Protein AF-0000000066252906 (afdb_homodimer)

Nearest PDB structures (foldseek):
  6sbw-assembly1_A  TM=7.557E-01  e=1.100E-01  Myxococcus xanthus DK 1622
  6sbx-assembly1_C  TM=7.590E-01  e=2.370E-01  Myxococcus xanthus
  5x3t-assembly1_G  TM=8.542E-01  e=1.100E+00  Mycobacterium tuberculosis H37Rv
  6sbw-assembly1_A  TM=7.546E-01  e=2.149E-01  Myxococcus xanthus DK 1622
  6sbx-assembly1_C  TM=7.578E-01  e=4.659E-01  Myxococcus xanthus

Secondary structure (DSSP, 8-state):
--------S--SEEEEE--HHHHHHHHHHHHHHT--HHHHHHHHHHHHHHH-SS---HHHHHHHHHHHHHHHHH-/--------S--SEEEEE--HHHHHHHHHHHHHHT--HHHHHHHHHHHHHHH-SS---HHHHHHHHHHHHHHHHH-

Radius of gyration: 16.14 Å; Cα contacts (8 Å, |Δi|>4): 117; chains: 2; bounding box: 39×37×47 Å

InterPro domains:
  IPR008876 Relaxosome protein TraY [PF05509] (14-61)

Foldseek 3Di:
DPPPVCPVDDDPDDDDDDDPVVVVVLVVVCVVVVHDSVVSCVVVVVVCCVVCVPDDDVVVVVVVVVVVVVVVVVD/DPPVVCPVPDDPDDDDDDDPVRVVVLVVVCVVVVHDSVVSCVVVVVVCCVVCVPDDDVVVVVVVVVVVVVVVVVD

Sequence (150 aa):
MRRRNARGGISRTVSVYLDEDTNNRLIRAKDRSGRSKTIEVQIRLRDHLKRFPDFYNEEIFREVIEENESTFKELMRRRNARGGISRTVSVYLDEDTNNRLIRAKDRSGRSKTIEVQIRLRDHLKRFPDFYNEEIFREVIEENESTFKEL

Structure (mmCIF, N/CA/C/O backbone):
data_AF-0000000066252906-model_v1
#
loop_
_entity.id
_entity.type
_entity.pdbx_description
1 polymer 'Relaxosome protein TraY'
#
loop_
_atom_site.group_PDB
_atom_site.id
_atom_site.type_symbol
_atom_site.label_atom_id
_atom_site.label_alt_id
_atom_site.label_comp_id
_atom_site.label_asym_id
_atom_site.label_entity_id
_atom_site.label_seq_id
_atom_site.pdbx_PDB_ins_code
_atom_site.Cartn_x
_atom_site.Cartn_y
_atom_site.Cartn_z
_atom_site.occupancy
_atom_site.B_iso_or_equiv
_atom_site.auth_seq_id
_atom_site.auth_comp_id
_atom_site.auth_asym_id
_atom_site.auth_atom_id
_atom_site.pdbx_PDB_model_num
ATOM 1 N N . MET A 1 1 ? 11.195 10.156 33.438 1 28.67 1 MET A N 1
ATOM 2 C CA . MET A 1 1 ? 11.852 10.273 32.156 1 28.67 1 MET A CA 1
ATOM 3 C C . MET A 1 1 ? 11.008 9.617 31.047 1 28.67 1 MET A C 1
ATOM 5 O O . MET A 1 1 ? 10.82 8.398 31.062 1 28.67 1 MET A O 1
ATOM 9 N N . ARG A 1 2 ? 9.883 10.172 30.703 1 32.88 2 ARG A N 1
ATOM 10 C CA . ARG A 1 2 ? 8.961 9.609 29.719 1 32.88 2 ARG A CA 1
ATOM 11 C C . ARG A 1 2 ? 9.648 9.391 28.391 1 32.88 2 ARG A C 1
ATOM 13 O O . ARG A 1 2 ? 10.391 10.258 27.922 1 32.88 2 ARG A O 1
ATOM 20 N N . ARG A 1 3 ? 10.156 8.242 28.234 1 38.78 3 ARG A N 1
ATOM 21 C CA . ARG A 1 3 ? 10.688 7.953 26.922 1 38.78 3 ARG A CA 1
ATOM 22 C C . ARG A 1 3 ? 9.914 8.703 25.844 1 38.78 3 ARG A C 1
ATOM 24 O O . ARG A 1 3 ? 8.688 8.648 25.797 1 38.78 3 ARG A O 1
ATOM 31 N N . ARG A 1 4 ? 10.375 9.961 25.609 1 36.22 4 ARG A N 1
ATOM 32 C CA . ARG A 1 4 ? 9.93 10.852 24.547 1 36.22 4 ARG A CA 1
ATOM 33 C C . ARG A 1 4 ? 9.641 10.078 23.266 1 36.22 4 ARG A C 1
ATOM 35 O O . ARG A 1 4 ? 10.531 9.891 22.422 1 36.22 4 ARG A O 1
ATOM 42 N N . ASN A 1 5 ? 9.336 8.922 23.453 1 37.19 5 ASN A N 1
ATOM 43 C CA . ASN A 1 5 ? 9.172 8.086 22.281 1 37.19 5 ASN A CA 1
ATOM 44 C C . ASN A 1 5 ? 8.336 8.781 21.203 1 37.19 5 ASN A C 1
ATOM 46 O O . ASN A 1 5 ? 8.023 8.188 20.172 1 37.19 5 ASN A O 1
ATOM 50 N N . ALA A 1 6 ? 7.289 9.57 21.672 1 43.56 6 ALA A N 1
ATOM 51 C CA . ALA A 1 6 ? 6.203 9.992 20.797 1 43.56 6 ALA A CA 1
ATOM 52 C C . ALA A 1 6 ? 6.727 10.883 19.672 1 43.56 6 ALA A C 1
ATOM 54 O O . ALA A 1 6 ? 6.988 12.07 19.875 1 43.56 6 ALA A O 1
ATOM 55 N N . ARG A 1 7 ? 7.754 10.641 19.141 1 47 7 ARG A N 1
ATOM 56 C CA . ARG A 1 7 ? 8.055 11.508 18 1 47 7 ARG A CA 1
ATOM 57 C C . ARG A 1 7 ? 6.789 11.898 17.25 1 47 7 ARG A C 1
ATOM 59 O O . ARG A 1 7 ? 5.969 11.047 16.922 1 47 7 ARG A O 1
ATOM 66 N N . GLY A 1 8 ? 6.184 12.844 17.875 1 52.16 8 GLY A N 1
ATOM 67 C CA . GLY A 1 8 ? 4.852 13.383 17.656 1 52.16 8 GLY A CA 1
ATOM 68 C C . GLY A 1 8 ? 4.422 13.35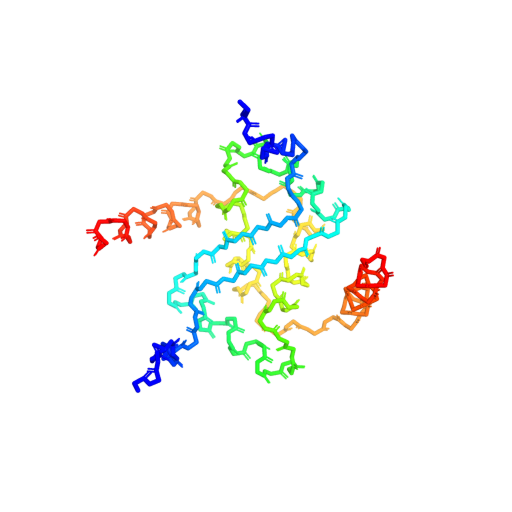9 16.203 1 52.16 8 GLY A C 1
ATOM 69 O O . GLY A 1 8 ? 3.258 13.625 15.891 1 52.16 8 GLY A O 1
ATOM 70 N N . GLY A 1 9 ? 5.461 13.438 15.273 1 58.19 9 GLY A N 1
ATOM 71 C CA . GLY A 1 9 ? 4.992 13.531 13.898 1 58.19 9 GLY A CA 1
ATOM 72 C C . GLY A 1 9 ? 4.5 12.211 13.352 1 58.19 9 GLY A C 1
ATOM 73 O O . GLY A 1 9 ? 4.816 11.148 13.891 1 58.19 9 GLY A O 1
ATOM 74 N N . ILE A 1 10 ? 3.375 12.328 12.695 1 71.94 10 ILE A N 1
ATOM 75 C CA . ILE A 1 10 ? 2.846 11.141 12.039 1 71.94 10 ILE A CA 1
ATOM 76 C C . ILE A 1 10 ? 3.98 10.375 11.359 1 71.94 10 ILE A C 1
ATOM 78 O O . ILE A 1 10 ? 4.75 10.961 10.586 1 71.94 10 ILE A O 1
ATOM 82 N N . SER A 1 11 ? 4.227 9.305 11.82 1 87.19 11 SER A N 1
ATOM 83 C CA . SER A 1 11 ? 5.301 8.461 11.305 1 87.19 11 SER A CA 1
ATOM 84 C C . SER A 1 11 ? 5.188 8.281 9.797 1 87.19 11 SER A C 1
ATOM 86 O O . SER A 1 11 ? 4.082 8.188 9.258 1 87.19 11 SER A O 1
ATOM 88 N N . ARG A 1 12 ? 6.371 8.25 9.156 1 91.81 12 ARG A N 1
ATOM 89 C CA . ARG A 1 12 ? 6.434 7.996 7.723 1 91.81 12 ARG A CA 1
ATOM 90 C C . ARG A 1 12 ? 6.633 6.512 7.434 1 91.81 12 ARG A C 1
ATOM 92 O O . ARG A 1 12 ? 6.812 6.117 6.281 1 91.81 12 ARG A O 1
ATOM 99 N N . THR A 1 13 ? 6.621 5.75 8.523 1 93.19 13 THR A N 1
ATOM 100 C CA . THR A 1 13 ? 6.707 4.301 8.398 1 93.19 13 THR A CA 1
ATOM 101 C C . THR A 1 13 ? 5.371 3.648 8.75 1 93.19 13 THR A C 1
ATOM 103 O O . THR A 1 13 ? 4.699 4.066 9.695 1 93.19 13 THR A O 1
ATOM 106 N N . VAL A 1 14 ? 5.004 2.652 7.988 1 93.62 14 VAL A N 1
ATOM 107 C CA . VAL A 1 14 ? 3.785 1.898 8.266 1 93.62 14 VAL A CA 1
ATOM 108 C C . VAL A 1 14 ? 4.066 0.402 8.148 1 93.62 14 VAL A C 1
ATOM 110 O O . VAL A 1 14 ? 4.777 -0.033 7.234 1 93.62 14 VAL A O 1
ATOM 113 N N . SER A 1 15 ? 3.623 -0.339 9.125 1 93.44 15 SER A N 1
ATOM 114 C CA . SER A 1 15 ? 3.703 -1.796 9.117 1 93.44 15 SER A CA 1
ATOM 115 C C . SER A 1 15 ? 2.326 -2.424 8.938 1 93.44 15 SER A C 1
ATOM 117 O O . SER A 1 15 ? 1.386 -2.092 9.664 1 93.44 15 SER A O 1
ATOM 119 N N . VAL A 1 16 ? 2.219 -3.332 7.953 1 93.31 16 VAL A N 1
ATOM 120 C CA . VAL A 1 16 ? 0.904 -3.889 7.656 1 93.31 16 VAL A CA 1
ATOM 121 C C . VAL A 1 16 ? 0.99 -5.414 7.594 1 93.31 16 VAL A C 1
ATOM 123 O O . VAL A 1 16 ? 1.988 -5.965 7.125 1 93.31 16 VAL A O 1
ATOM 126 N N . TYR A 1 17 ? -0.013 -6.031 8.117 1 92.81 17 TYR A N 1
ATOM 127 C CA . TYR A 1 17 ? -0.22 -7.469 7.961 1 92.81 17 TYR A CA 1
ATOM 128 C C . TYR A 1 17 ? -1.095 -7.762 6.746 1 92.81 17 TYR A C 1
ATOM 130 O O . TYR A 1 17 ? -2.158 -7.156 6.582 1 92.81 17 TYR A O 1
ATOM 138 N N . LEU A 1 18 ? -0.605 -8.664 5.906 1 92.31 18 LEU A N 1
ATOM 139 C CA . LEU A 1 18 ? -1.347 -9.008 4.699 1 92.31 18 LEU A CA 1
ATOM 140 C C . LEU A 1 18 ? -1.964 -10.398 4.82 1 92.31 18 LEU A C 1
ATOM 142 O O . LEU A 1 18 ? -1.333 -11.32 5.34 1 92.31 18 LEU A O 1
ATOM 146 N N . ASP A 1 19 ? -3.23 -10.445 4.379 1 90.75 19 ASP A N 1
ATOM 147 C CA . ASP A 1 19 ? -3.828 -11.773 4.324 1 90.75 19 ASP A CA 1
ATOM 148 C C . ASP A 1 19 ? -3.098 -12.664 3.324 1 90.75 19 ASP A C 1
ATOM 150 O O . ASP A 1 19 ? -2.299 -12.18 2.52 1 90.75 19 ASP A O 1
ATOM 154 N N . GLU A 1 20 ? -3.428 -13.898 3.379 1 90.75 20 GLU A N 1
ATOM 155 C CA . GLU A 1 20 ? -2.701 -14.875 2.572 1 90.75 20 GLU A CA 1
ATOM 156 C C . GLU A 1 20 ? -2.818 -14.562 1.084 1 90.75 20 GLU A C 1
ATOM 158 O O . GLU A 1 20 ? -1.822 -14.586 0.35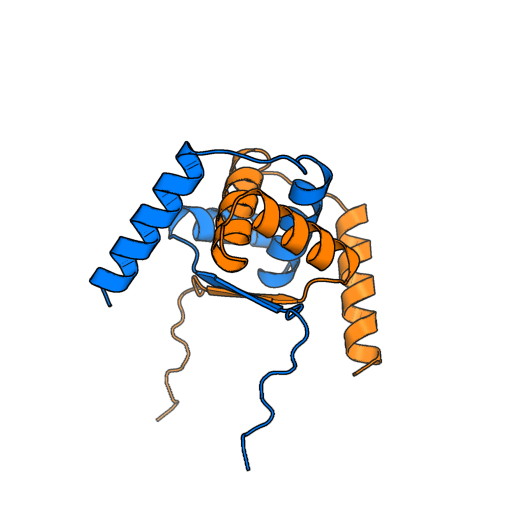8 1 90.75 20 GLU A O 1
ATOM 163 N N . ASP A 1 21 ? -4.043 -14.281 0.591 1 92.12 21 ASP A N 1
ATOM 164 C CA . ASP A 1 21 ? -4.27 -14 -0.824 1 92.12 21 ASP A CA 1
ATOM 165 C C . ASP A 1 21 ? -3.496 -12.758 -1.27 1 92.12 21 ASP A C 1
ATOM 167 O O . ASP A 1 21 ? -2.805 -12.781 -2.289 1 92.12 21 ASP A O 1
ATOM 171 N N . THR A 1 22 ? -3.623 -11.719 -0.564 1 93.88 22 THR A N 1
ATOM 172 C CA . THR A 1 22 ? -2.938 -10.469 -0.881 1 93.88 22 THR A CA 1
ATOM 173 C C . THR A 1 22 ? -1.424 -10.656 -0.831 1 93.88 22 THR A C 1
ATOM 175 O O . THR A 1 22 ? -0.701 -10.148 -1.69 1 93.88 22 THR A O 1
ATOM 178 N N . ASN A 1 23 ? -0.943 -11.305 0.189 1 93.81 23 ASN A N 1
ATOM 179 C CA . ASN A 1 23 ? 0.483 -11.586 0.307 1 93.81 23 ASN A CA 1
ATOM 180 C C . ASN A 1 23 ? 1 -12.375 -0.891 1 93.81 23 ASN A C 1
ATOM 182 O O . ASN A 1 23 ? 2.076 -12.086 -1.416 1 93.81 23 ASN A O 1
ATOM 186 N N . ASN A 1 24 ? 0.231 -13.352 -1.289 1 94.56 24 ASN A N 1
ATOM 187 C CA . ASN A 1 24 ? 0.624 -14.156 -2.441 1 94.56 24 ASN A CA 1
ATOM 188 C C . ASN A 1 24 ? 0.702 -13.32 -3.713 1 94.56 24 ASN A C 1
ATOM 190 O O . ASN A 1 24 ? 1.623 -13.484 -4.516 1 94.56 24 ASN A O 1
ATOM 194 N N . ARG A 1 25 ? -0.274 -12.484 -3.871 1 95.25 25 ARG A N 1
ATOM 195 C CA . ARG A 1 25 ? -0.26 -11.594 -5.023 1 95.25 25 ARG A CA 1
ATOM 196 C C . ARG A 1 25 ? 0.961 -10.68 -4.996 1 95.25 25 ARG A C 1
ATOM 198 O O . ARG A 1 25 ? 1.578 -10.43 -6.035 1 95.25 25 ARG A O 1
ATOM 205 N N . LEU A 1 26 ? 1.283 -10.227 -3.846 1 95.31 26 LEU A N 1
ATOM 206 C CA . LEU A 1 26 ? 2.443 -9.359 -3.688 1 95.31 26 LEU A CA 1
ATOM 207 C C . LEU A 1 26 ? 3.734 -10.117 -3.982 1 95.31 26 LEU A C 1
ATOM 209 O O . LEU A 1 26 ? 4.629 -9.586 -4.645 1 95.31 26 LEU A O 1
ATOM 213 N N . ILE A 1 27 ? 3.84 -11.305 -3.504 1 94.5 27 ILE A N 1
ATOM 214 C CA . ILE A 1 27 ? 5.02 -12.133 -3.723 1 94.5 27 ILE A CA 1
ATOM 215 C C . ILE A 1 27 ? 5.188 -12.414 -5.215 1 94.5 27 ILE A C 1
ATOM 217 O O . ILE A 1 27 ? 6.297 -12.312 -5.75 1 94.5 27 ILE A O 1
ATOM 221 N N . ARG A 1 28 ? 4.113 -12.742 -5.844 1 94.5 28 ARG A N 1
ATOM 222 C CA . ARG A 1 28 ? 4.172 -12.977 -7.281 1 94.5 28 ARG A CA 1
ATOM 223 C C . ARG A 1 28 ? 4.609 -11.719 -8.023 1 94.5 28 ARG A C 1
ATOM 225 O O . ARG A 1 28 ? 5.41 -11.789 -8.961 1 94.5 28 ARG A O 1
ATOM 232 N N . ALA A 1 29 ? 4.059 -10.609 -7.637 1 94.5 29 ALA A N 1
ATOM 233 C CA . ALA A 1 29 ? 4.391 -9.336 -8.266 1 94.5 29 ALA A CA 1
ATOM 234 C C . ALA A 1 29 ? 5.871 -9.008 -8.086 1 94.5 29 ALA A C 1
ATOM 236 O O . ALA A 1 29 ? 6.539 -8.594 -9.0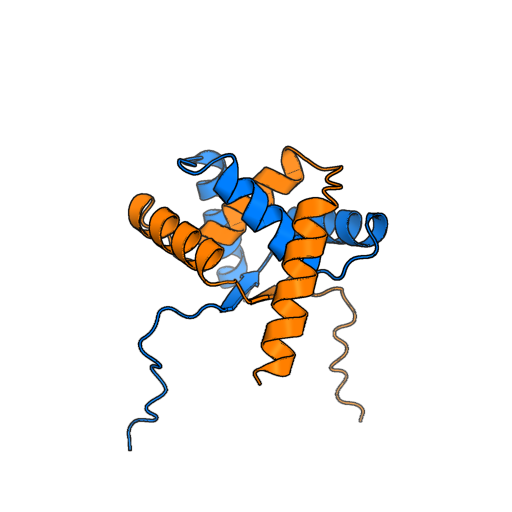39 1 94.5 29 ALA A O 1
ATOM 237 N N . LYS A 1 30 ? 6.359 -9.18 -6.875 1 92.81 30 LYS A N 1
ATOM 238 C CA . LYS A 1 30 ? 7.758 -8.852 -6.625 1 92.81 30 LYS A CA 1
ATOM 239 C C . LYS A 1 30 ? 8.688 -9.805 -7.367 1 92.81 30 LYS A C 1
ATOM 241 O O . LYS A 1 30 ? 9.766 -9.406 -7.82 1 92.81 30 LYS A O 1
ATOM 246 N N . ASP A 1 31 ? 8.297 -11.078 -7.48 1 92.44 31 ASP A N 1
ATOM 247 C CA . ASP A 1 31 ? 9.102 -12.047 -8.211 1 92.44 31 ASP A CA 1
ATOM 248 C C . ASP A 1 31 ? 9.172 -11.703 -9.695 1 92.44 31 ASP A C 1
ATOM 250 O O . ASP A 1 31 ? 10.227 -11.844 -10.32 1 92.44 31 ASP A O 1
ATOM 254 N N . ARG A 1 32 ? 8.148 -11.25 -10.203 1 91.75 32 ARG A N 1
ATOM 255 C CA . ARG A 1 32 ? 8.086 -10.891 -11.617 1 91.75 32 ARG A CA 1
ATOM 256 C C . ARG A 1 32 ? 8.883 -9.617 -11.883 1 91.75 32 ARG A C 1
ATOM 258 O O . ARG A 1 32 ? 9.625 -9.539 -12.867 1 91.75 32 ARG A O 1
ATOM 265 N N . SER A 1 33 ? 8.781 -8.633 -11.078 1 90.25 33 SER A N 1
ATOM 266 C CA . SER A 1 33 ? 9.43 -7.336 -11.25 1 90.25 33 SER A CA 1
ATOM 267 C C . SER A 1 33 ? 10.898 -7.387 -10.852 1 90.25 33 SER A C 1
ATOM 269 O O . SER A 1 33 ? 11.688 -6.543 -11.266 1 90.25 33 SER A O 1
ATOM 271 N N . GLY A 1 34 ? 11.258 -8.359 -9.898 1 90.38 34 GLY A N 1
ATOM 272 C CA . GLY A 1 34 ? 12.609 -8.422 -9.352 1 90.38 34 GLY A CA 1
ATOM 273 C C . GLY A 1 34 ? 12.828 -7.449 -8.203 1 90.38 34 GLY A C 1
ATOM 274 O O . GLY A 1 34 ? 13.961 -7.25 -7.762 1 90.38 34 GLY A O 1
ATOM 275 N N . ARG A 1 35 ? 11.758 -6.832 -7.758 1 91.44 35 ARG A N 1
ATOM 276 C CA . ARG A 1 35 ? 11.844 -5.871 -6.664 1 91.44 35 ARG A CA 1
ATOM 277 C C . ARG A 1 35 ? 11.648 -6.559 -5.316 1 91.44 35 ARG A C 1
ATOM 279 O O . ARG A 1 35 ? 11.133 -7.676 -5.254 1 91.44 35 ARG A O 1
ATOM 286 N N . SER A 1 36 ? 12.148 -5.855 -4.301 1 91.62 36 SER A N 1
ATOM 287 C CA . SER A 1 36 ? 11.844 -6.332 -2.955 1 91.62 36 SER A CA 1
ATOM 288 C C . SER A 1 36 ? 10.367 -6.133 -2.615 1 91.62 36 SER A C 1
ATOM 290 O O . SER A 1 36 ? 9.695 -5.305 -3.232 1 91.62 36 SER A O 1
ATOM 292 N N . LYS A 1 37 ? 9.906 -6.879 -1.625 1 92.88 37 LYS A N 1
ATOM 293 C CA . LYS A 1 37 ? 8.539 -6.738 -1.14 1 92.88 37 LYS A CA 1
ATOM 294 C C . LYS A 1 37 ? 8.234 -5.297 -0.746 1 92.88 37 LYS A C 1
ATOM 296 O O . LYS A 1 37 ? 7.18 -4.762 -1.085 1 92.88 37 LYS A O 1
ATOM 301 N N . THR A 1 38 ? 9.195 -4.664 -0.12 1 93.5 38 THR A N 1
ATOM 302 C CA . THR A 1 38 ? 9.055 -3.311 0.401 1 93.5 38 THR A CA 1
ATOM 303 C C . THR A 1 38 ? 8.898 -2.307 -0.737 1 93.5 38 THR A C 1
ATOM 305 O O . THR A 1 38 ? 8.008 -1.457 -0.704 1 93.5 38 THR A O 1
ATOM 308 N N . ILE A 1 39 ? 9.75 -2.41 -1.73 1 93.44 39 ILE A N 1
ATOM 309 C CA . ILE A 1 39 ? 9.711 -1.491 -2.863 1 93.44 39 ILE A CA 1
ATOM 310 C C . ILE A 1 39 ? 8.414 -1.688 -3.645 1 93.44 39 ILE A C 1
ATOM 312 O O . ILE A 1 39 ? 7.797 -0.718 -4.094 1 93.44 39 ILE A O 1
ATOM 316 N N . GLU A 1 40 ? 7.945 -2.967 -3.824 1 94.88 40 GLU A N 1
ATOM 317 C CA . GLU A 1 40 ? 6.703 -3.279 -4.527 1 94.88 40 GLU A CA 1
ATOM 318 C C . GLU A 1 40 ? 5.504 -2.615 -3.854 1 94.88 40 GLU A C 1
ATOM 320 O O . GLU A 1 40 ? 4.664 -2.016 -4.523 1 94.88 40 GLU A O 1
ATOM 325 N N . VAL A 1 41 ? 5.449 -2.623 -2.562 1 95.81 41 VAL A N 1
ATOM 326 C CA . VAL A 1 41 ? 4.359 -2.016 -1.81 1 95.81 41 VAL A CA 1
ATOM 327 C C . VAL A 1 41 ? 4.387 -0.499 -1.989 1 95.81 41 VAL A C 1
ATOM 329 O O . VAL A 1 41 ? 3.35 0.124 -2.227 1 95.81 41 VAL A O 1
ATOM 332 N N . GLN A 1 42 ? 5.609 0.097 -1.938 1 95.38 42 GLN A N 1
ATOM 333 C CA . GLN A 1 42 ? 5.762 1.543 -2.057 1 95.38 42 GLN A CA 1
ATOM 334 C C . GLN A 1 42 ? 5.246 2.041 -3.404 1 95.38 42 GLN A C 1
ATOM 336 O O . GLN A 1 42 ? 4.496 3.016 -3.465 1 95.38 42 GLN A O 1
ATOM 341 N N . ILE A 1 43 ? 5.582 1.334 -4.445 1 95.38 43 ILE A N 1
ATOM 342 C CA . ILE A 1 43 ? 5.25 1.751 -5.805 1 95.38 43 ILE A CA 1
ATOM 343 C C . ILE A 1 43 ? 3.746 1.614 -6.031 1 95.38 43 ILE A C 1
ATOM 345 O O . ILE A 1 43 ? 3.109 2.518 -6.578 1 95.38 43 ILE A O 1
ATOM 349 N N . ARG A 1 44 ? 3.201 0.565 -5.645 1 96.75 44 ARG A N 1
ATOM 350 C CA . ARG A 1 44 ? 1.786 0.302 -5.883 1 96.75 44 ARG A CA 1
ATOM 351 C C . ARG A 1 44 ? 0.908 1.213 -5.031 1 96.75 44 ARG A C 1
ATOM 353 O O . ARG A 1 44 ? -0.118 1.71 -5.5 1 96.75 44 ARG A O 1
ATOM 360 N N . LEU A 1 45 ? 1.322 1.397 -3.807 1 96 45 LEU A N 1
ATOM 361 C CA . LEU A 1 45 ? 0.59 2.307 -2.934 1 96 45 LEU A CA 1
ATOM 362 C C . LEU A 1 45 ? 0.626 3.73 -3.477 1 96 45 LEU A C 1
ATOM 364 O O . LEU A 1 45 ? -0.399 4.418 -3.504 1 96 45 LEU A O 1
ATOM 368 N N . ARG A 1 46 ? 1.787 4.188 -3.9 1 95.12 46 ARG A N 1
ATOM 369 C CA . ARG A 1 46 ? 1.946 5.523 -4.469 1 95.12 46 ARG A CA 1
ATOM 370 C C . ARG A 1 46 ? 1.061 5.703 -5.695 1 95.12 46 ARG A C 1
ATOM 372 O O . ARG A 1 46 ? 0.385 6.727 -5.832 1 95.12 46 ARG A O 1
ATOM 379 N N . ASP A 1 47 ? 1.064 4.715 -6.516 1 95.81 47 ASP A N 1
ATOM 380 C CA . ASP A 1 47 ? 0.246 4.793 -7.719 1 95.81 47 ASP A CA 1
ATOM 381 C C . ASP A 1 47 ? -1.241 4.824 -7.375 1 95.81 47 ASP A C 1
ATOM 383 O O . ASP A 1 47 ? -2.006 5.586 -7.965 1 95.81 47 ASP A O 1
ATOM 387 N N . HIS A 1 48 ? -1.668 4.012 -6.543 1 96.44 48 HIS A N 1
ATOM 388 C CA . HIS A 1 48 ? -3.074 3.965 -6.156 1 96.44 48 HIS A CA 1
ATOM 389 C C . HIS A 1 48 ? -3.535 5.301 -5.586 1 96.44 48 HIS A C 1
ATOM 391 O O . HIS A 1 48 ? -4.625 5.777 -5.91 1 96.44 48 HIS A O 1
ATOM 397 N N . LEU A 1 49 ? -2.717 5.891 -4.727 1 95.81 49 LEU A N 1
ATOM 398 C CA . LEU A 1 49 ? -3.059 7.16 -4.098 1 95.81 49 LEU A CA 1
ATOM 399 C C . LEU A 1 49 ? -3.178 8.266 -5.137 1 95.81 49 LEU A C 1
ATOM 401 O O . LEU A 1 49 ? -3.99 9.18 -4.988 1 95.81 49 LEU A O 1
ATOM 405 N N . LYS A 1 50 ? -2.334 8.141 -6.121 1 93.94 50 LYS A N 1
ATOM 406 C CA . LYS A 1 50 ? -2.359 9.133 -7.188 1 93.94 50 LYS A CA 1
ATOM 407 C C . LYS A 1 50 ? -3.555 8.922 -8.109 1 93.94 50 LYS A C 1
ATOM 409 O O . LYS A 1 50 ? -4.23 9.875 -8.492 1 93.94 50 LYS A O 1
ATOM 414 N N . ARG A 1 51 ? -3.893 7.711 -8.453 1 94.19 51 ARG A N 1
ATOM 415 C CA . ARG A 1 51 ? -4.965 7.383 -9.383 1 94.19 51 ARG A CA 1
ATOM 416 C C . ARG A 1 51 ? -6.332 7.52 -8.719 1 94.19 51 ARG A C 1
ATOM 418 O O . ARG A 1 51 ? -7.305 7.914 -9.367 1 94.19 51 ARG A O 1
ATOM 425 N N . PHE A 1 52 ? -6.344 7.098 -7.477 1 94.5 52 PHE A N 1
ATOM 426 C CA . PHE A 1 52 ? -7.613 7.055 -6.758 1 94.5 52 PHE A CA 1
ATOM 427 C C . PHE A 1 52 ? -7.516 7.801 -5.438 1 94.5 52 PHE A C 1
ATOM 429 O O . PHE A 1 52 ? -7.598 7.195 -4.367 1 94.5 52 PHE A O 1
ATOM 436 N N . PRO A 1 53 ? -7.492 9.102 -5.457 1 91.75 53 PRO A N 1
ATOM 437 C CA . PRO A 1 53 ? -7.406 9.859 -4.203 1 91.75 53 PRO A CA 1
ATOM 438 C C . PRO A 1 53 ? -8.648 9.695 -3.328 1 91.75 53 PRO A C 1
ATOM 440 O O . PRO A 1 53 ? -8.539 9.625 -2.102 1 91.75 53 PRO A O 1
ATOM 443 N N . ASP A 1 54 ? -9.812 9.648 -4.008 1 89.88 54 ASP A N 1
ATOM 444 C CA . ASP A 1 54 ? -11.07 9.43 -3.299 1 89.88 54 ASP A CA 1
ATOM 445 C C . ASP A 1 54 ? -11.492 7.965 -3.377 1 89.88 54 ASP A C 1
ATOM 447 O O . ASP A 1 54 ? -12.352 7.605 -4.188 1 89.88 54 ASP A O 1
ATOM 451 N N . PHE A 1 55 ? -10.898 7.199 -2.568 1 89.88 55 PHE A N 1
ATOM 452 C CA . PHE A 1 55 ? -11.125 5.762 -2.625 1 89.88 55 PHE A CA 1
ATOM 453 C C . PHE A 1 55 ? -11.922 5.293 -1.413 1 89.88 55 PHE A C 1
ATOM 455 O O . PHE A 1 55 ? -11.406 5.262 -0.296 1 89.88 55 PHE A O 1
ATOM 462 N N . TYR A 1 56 ? -13.258 5.059 -1.683 1 84 56 TYR A N 1
ATOM 463 C CA . TYR A 1 56 ? -14.156 4.551 -0.657 1 84 56 TYR A CA 1
ATOM 464 C C . TYR A 1 56 ? -14.773 3.223 -1.083 1 84 56 TYR A C 1
ATOM 466 O O . TYR A 1 56 ? -15.656 3.188 -1.942 1 84 56 TYR A O 1
ATOM 474 N N . ASN A 1 57 ? -14.125 2.172 -0.887 1 83.12 57 ASN A N 1
ATOM 475 C CA . ASN A 1 57 ? -14.648 0.842 -1.176 1 83.12 57 ASN A CA 1
ATOM 476 C C . ASN A 1 57 ? -15.07 0.115 0.099 1 83.12 57 ASN A C 1
ATOM 478 O O . ASN A 1 57 ? -14.242 -0.505 0.767 1 83.12 57 ASN A O 1
ATOM 482 N N . GLU A 1 58 ? -16.281 0.129 0.336 1 84.19 58 GLU A N 1
ATOM 483 C CA . GLU A 1 58 ? -16.812 -0.437 1.571 1 84.19 58 GLU A CA 1
ATOM 484 C C . GLU A 1 58 ? -16.609 -1.949 1.617 1 84.19 58 GLU A C 1
ATOM 486 O O . GLU A 1 58 ? -16.359 -2.516 2.682 1 84.19 58 GLU A O 1
ATOM 491 N N . GLU A 1 59 ? -16.797 -2.578 0.44 1 87.38 59 GLU A N 1
ATOM 492 C CA . GLU A 1 59 ? -16.656 -4.031 0.39 1 87.38 59 GLU A CA 1
ATOM 493 C C . GLU A 1 59 ? -15.25 -4.465 0.804 1 87.38 59 GLU A C 1
ATOM 495 O O . GLU A 1 59 ? -15.094 -5.367 1.632 1 87.38 59 GLU A O 1
ATOM 500 N N . ILE A 1 60 ? -14.328 -3.869 0.192 1 88.69 60 ILE A N 1
ATOM 501 C CA . ILE A 1 60 ? -12.945 -4.215 0.517 1 88.69 60 ILE A CA 1
ATOM 502 C C . ILE A 1 60 ? -12.664 -3.887 1.98 1 88.69 60 ILE A C 1
ATOM 504 O O . ILE A 1 60 ? -11.984 -4.648 2.674 1 88.69 60 ILE A O 1
ATOM 508 N N . PHE A 1 61 ? -13.18 -2.832 2.447 1 91.06 61 PHE A N 1
ATOM 509 C CA . PHE A 1 61 ? -13 -2.439 3.838 1 91.06 61 PHE A CA 1
ATOM 510 C C . PHE A 1 61 ? -13.562 -3.498 4.777 1 91.06 61 PHE A C 1
ATOM 512 O O . PHE A 1 61 ? -12.898 -3.896 5.738 1 91.06 61 PHE A O 1
ATOM 519 N N . ARG A 1 62 ? -14.656 -3.967 4.539 1 90.25 62 ARG A N 1
ATOM 520 C CA . ARG A 1 62 ? -15.281 -4.984 5.379 1 90.25 62 ARG A CA 1
ATOM 521 C C . ARG A 1 62 ? -14.461 -6.27 5.387 1 90.25 62 ARG A C 1
ATOM 523 O O . ARG A 1 62 ? -14.312 -6.91 6.43 1 90.25 62 ARG A O 1
ATOM 530 N N . GLU A 1 63 ? -14.008 -6.594 4.238 1 89.56 63 GLU A N 1
ATOM 531 C CA . GLU A 1 63 ? -13.195 -7.801 4.141 1 89.56 63 GLU A CA 1
ATOM 532 C C . GLU A 1 63 ? -11.93 -7.684 4.988 1 89.56 63 GLU A C 1
ATOM 534 O O . GLU A 1 63 ? -11.547 -8.633 5.672 1 89.56 63 GLU A O 1
ATOM 539 N N . VAL A 1 64 ? -11.344 -6.527 4.957 1 91.19 64 VAL A N 1
ATOM 540 C CA . VAL A 1 64 ? -10.094 -6.305 5.684 1 91.19 64 VAL A CA 1
ATOM 541 C C . VAL A 1 64 ? -10.367 -6.312 7.188 1 91.19 64 VAL A C 1
ATOM 543 O O . VAL A 1 64 ? -9.602 -6.902 7.957 1 91.19 64 VAL A O 1
ATOM 546 N N . ILE A 1 65 ? -11.445 -5.727 7.609 1 90.38 65 ILE A N 1
ATOM 547 C CA . ILE A 1 65 ? -11.797 -5.668 9.023 1 90.38 65 ILE A CA 1
ATOM 548 C C . ILE A 1 65 ? -12.109 -7.07 9.531 1 90.38 65 ILE A C 1
ATOM 550 O O . ILE A 1 65 ? -11.68 -7.449 10.625 1 90.38 65 ILE A O 1
ATOM 554 N N . GLU A 1 66 ? -12.82 -7.73 8.734 1 89.75 66 GLU A N 1
ATOM 555 C CA . GLU A 1 66 ? -13.156 -9.102 9.109 1 89.75 66 GLU A CA 1
ATOM 556 C C . GLU A 1 66 ? -11.906 -9.961 9.242 1 89.75 66 GLU A C 1
ATOM 558 O O . GLU A 1 66 ? -11.805 -10.781 10.156 1 89.75 66 GLU A O 1
ATOM 563 N N . GLU A 1 67 ? -11.008 -9.836 8.344 1 87.88 67 GLU A N 1
ATOM 564 C CA . GLU A 1 67 ? -9.758 -10.594 8.375 1 87.88 67 GLU A CA 1
ATOM 565 C C . GLU A 1 67 ? -8.914 -10.219 9.586 1 87.88 67 GLU A C 1
ATOM 567 O O . GLU A 1 67 ? -8.297 -11.086 10.211 1 87.88 67 GLU A O 1
ATOM 572 N N . ASN A 1 68 ? -8.906 -8.977 9.898 1 84.75 68 ASN A N 1
ATOM 573 C CA . ASN A 1 68 ? -8.141 -8.523 11.055 1 84.75 68 ASN A CA 1
ATOM 574 C C . ASN A 1 68 ? -8.734 -9.031 12.359 1 84.75 68 ASN A C 1
ATOM 576 O O . ASN A 1 68 ? -8 -9.383 13.289 1 84.75 68 ASN A O 1
ATOM 580 N N . GLU A 1 69 ? -9.969 -8.984 12.398 1 84.25 69 GLU A N 1
ATOM 581 C CA . GLU A 1 69 ? -10.648 -9.484 13.586 1 84.25 69 GLU A CA 1
ATOM 582 C C . GLU A 1 69 ? -10.43 -10.984 13.758 1 84.25 69 GLU A C 1
ATOM 584 O O . GLU A 1 69 ? -10.328 -11.477 14.883 1 84.25 69 GLU A O 1
ATOM 589 N N . SER A 1 70 ? -10.375 -11.586 12.664 1 79.69 70 SER A N 1
ATOM 590 C CA . SER A 1 70 ? -10.148 -13.023 12.703 1 79.69 70 SER A CA 1
ATOM 591 C C . SER A 1 70 ? -8.727 -13.344 13.141 1 79.69 70 SER A C 1
ATOM 593 O O . SER A 1 70 ? -8.477 -14.383 13.758 1 79.69 70 SER A O 1
ATOM 595 N N . THR A 1 71 ? -7.785 -12.641 12.758 1 71.69 71 THR A N 1
ATOM 596 C CA . THR A 1 71 ? -6.391 -12.867 13.117 1 71.69 71 THR A CA 1
ATOM 597 C C . THR A 1 71 ? -6.18 -12.648 14.617 1 71.69 71 THR A C 1
ATOM 599 O O . THR A 1 71 ? -5.469 -13.414 15.266 1 71.69 71 THR A O 1
ATOM 602 N N . PHE A 1 72 ? -6.742 -11.641 15.109 1 65.38 72 PHE A N 1
ATOM 603 C CA . PHE A 1 72 ? -6.629 -11.391 16.531 1 65.38 72 PHE A CA 1
ATOM 604 C C . PHE A 1 72 ? -7.32 -12.484 17.344 1 65.38 72 PHE A C 1
ATOM 606 O O . PHE A 1 72 ? -6.926 -12.781 18.469 1 65.38 72 PHE A O 1
ATOM 613 N N . LYS A 1 73 ? -8.359 -13 16.75 1 61.03 73 LYS A N 1
ATOM 614 C CA . LYS A 1 73 ? -9.016 -14.109 17.438 1 61.03 73 LYS A CA 1
ATOM 615 C C . LYS A 1 73 ? -8.156 -15.375 17.375 1 61.03 73 LYS A C 1
ATOM 617 O O . LYS A 1 73 ? -8.305 -16.266 18.219 1 61.03 73 LYS A O 1
ATOM 622 N N . GLU A 1 74 ? -7.379 -15.438 16.312 1 51.5 74 GLU A N 1
ATOM 623 C CA . GLU A 1 74 ? -6.562 -16.641 16.203 1 51.5 74 GLU A CA 1
ATOM 624 C C . GLU A 1 74 ? -5.27 -16.516 17 1 51.5 74 GLU A C 1
ATOM 626 O O . GLU A 1 74 ? -4.578 -17.5 17.234 1 51.5 74 GLU A O 1
ATOM 631 N N . LEU A 1 75 ? -4.891 -15.281 17.234 1 48.34 75 LEU A N 1
ATOM 632 C CA . LEU A 1 75 ? -3.756 -15.117 18.141 1 48.34 75 LEU A CA 1
ATOM 633 C C . LEU A 1 75 ? -4.184 -15.281 19.594 1 48.34 75 LEU A C 1
ATOM 635 O O . LEU A 1 75 ? -3.469 -15.898 20.391 1 48.34 75 LEU A O 1
ATOM 639 N N . MET B 1 1 ? 22.422 -23.234 19.203 1 28.84 1 MET B N 1
ATOM 640 C CA . MET B 1 1 ? 20.969 -23.109 19.062 1 28.84 1 MET B CA 1
ATOM 641 C C . MET B 1 1 ? 20.594 -21.891 18.234 1 28.84 1 MET B C 1
ATOM 643 O O . MET B 1 1 ? 20.891 -20.766 18.625 1 28.84 1 MET B O 1
ATOM 647 N N . ARG B 1 2 ? 20.766 -21.938 16.938 1 32.16 2 ARG B N 1
ATOM 648 C CA . ARG B 1 2 ? 20.5 -20.828 16.047 1 32.16 2 ARG B CA 1
ATOM 649 C C . ARG B 1 2 ? 19.062 -20.328 16.203 1 32.16 2 ARG B C 1
ATOM 651 O O . ARG B 1 2 ? 18.141 -21.125 16.344 1 32.16 2 ARG B O 1
ATOM 658 N N . ARG B 1 3 ? 18.922 -19.391 17.031 1 37 3 ARG B N 1
ATOM 659 C CA . ARG B 1 3 ? 17.609 -18.766 17.047 1 37 3 ARG B CA 1
ATOM 660 C C . ARG B 1 3 ? 16.953 -18.859 15.672 1 37 3 ARG B C 1
ATOM 662 O O . ARG B 1 3 ? 17.562 -18.484 14.656 1 37 3 ARG B O 1
ATOM 669 N N . ARG B 1 4 ? 16.25 -19.984 15.461 1 34.31 4 ARG B N 1
ATOM 670 C CA . ARG B 1 4 ? 15.414 -20.281 14.305 1 34.31 4 ARG B CA 1
ATOM 671 C C . ARG B 1 4 ? 14.617 -19.062 13.867 1 34.31 4 ARG B C 1
ATOM 673 O O . ARG B 1 4 ? 13.555 -18.781 14.414 1 34.31 4 ARG B O 1
ATOM 680 N N . ASN B 1 5 ? 15.188 -18.031 14.055 1 36.5 5 ASN B N 1
ATOM 681 C CA . ASN B 1 5 ? 14.453 -16.828 13.656 1 36.5 5 ASN B CA 1
ATOM 682 C C . ASN B 1 5 ? 13.742 -17.031 12.32 1 36.5 5 ASN B C 1
ATOM 684 O O . ASN B 1 5 ? 13.227 -16.078 11.742 1 36.5 5 ASN B O 1
ATOM 688 N N . ALA B 1 6 ? 14.297 -17.938 11.461 1 41.94 6 ALA B N 1
ATOM 689 C CA . ALA B 1 6 ? 13.953 -18 10.039 1 41.94 6 ALA B CA 1
ATOM 690 C C . ALA B 1 6 ? 12.469 -18.312 9.852 1 41.94 6 ALA B C 1
ATOM 692 O O . ALA B 1 6 ? 12.07 -19.469 9.812 1 41.94 6 ALA B O 1
ATOM 693 N N . ARG B 1 7 ? 11.672 -17.969 10.688 1 45.75 7 ARG B N 1
ATOM 694 C CA . ARG B 1 7 ? 10.32 -18.297 10.258 1 45.75 7 ARG B CA 1
ATOM 695 C C . ARG B 1 7 ? 10.172 -18.156 8.742 1 45.75 7 ARG B C 1
ATOM 697 O O . ARG B 1 7 ? 10.367 -17.062 8.195 1 45.75 7 ARG B O 1
ATOM 704 N N . GLY B 1 8 ? 10.875 -19.078 8.164 1 50.53 8 GLY B N 1
ATOM 705 C CA . GLY B 1 8 ? 11.234 -19.234 6.77 1 50.53 8 GLY B CA 1
ATOM 706 C C . GLY B 1 8 ? 10.18 -18.719 5.816 1 50.53 8 GLY B C 1
ATOM 707 O O . GLY B 1 8 ? 10.391 -18.688 4.602 1 50.53 8 GLY B O 1
ATOM 708 N N . GLY B 1 9 ? 8.898 -18.781 6.285 1 57.3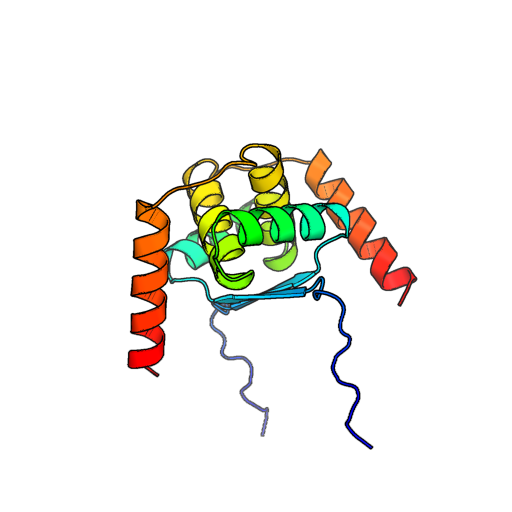4 9 GLY B N 1
ATOM 709 C CA . GLY B 1 9 ? 7.91 -18.391 5.297 1 57.34 9 GLY B CA 1
ATOM 710 C C . GLY B 1 9 ? 7.887 -16.891 5.043 1 57.34 9 GLY B C 1
ATOM 711 O O . GLY B 1 9 ? 8.391 -16.109 5.855 1 57.34 9 GLY B O 1
ATOM 712 N N . ILE B 1 10 ? 7.824 -16.625 3.779 1 71.56 10 ILE B N 1
ATOM 713 C CA . ILE B 1 10 ? 7.715 -15.211 3.412 1 71.56 10 ILE B CA 1
ATOM 714 C C . ILE B 1 10 ? 6.742 -14.508 4.355 1 71.56 10 ILE B C 1
ATOM 716 O O . ILE B 1 10 ? 5.609 -14.961 4.543 1 71.56 10 ILE B O 1
ATOM 720 N N . SER B 1 11 ? 7.242 -13.695 5.09 1 87.44 11 SER B N 1
ATOM 721 C CA . SER B 1 11 ? 6.465 -12.953 6.074 1 87.44 11 SER B CA 1
ATOM 722 C C . SER B 1 11 ? 5.234 -12.312 5.441 1 87.44 11 SER B C 1
ATOM 724 O O . SER B 1 11 ? 5.281 -11.859 4.297 1 87.44 11 SER B O 1
ATOM 726 N N . ARG B 1 12 ? 4.133 -12.328 6.242 1 92.06 12 ARG B N 1
ATOM 727 C CA . ARG B 1 12 ? 2.9 -11.68 5.809 1 92.06 12 ARG B CA 1
ATOM 728 C C . ARG B 1 12 ? 2.834 -10.242 6.312 1 92.06 12 ARG B C 1
ATOM 730 O O . ARG B 1 12 ? 1.821 -9.562 6.137 1 92.06 12 ARG B O 1
ATOM 737 N N . THR B 1 13 ? 3.924 -9.844 6.945 1 93.25 13 THR B N 1
ATOM 738 C CA . THR B 1 13 ? 4.043 -8.461 7.395 1 93.25 13 THR B CA 1
ATOM 739 C C . THR B 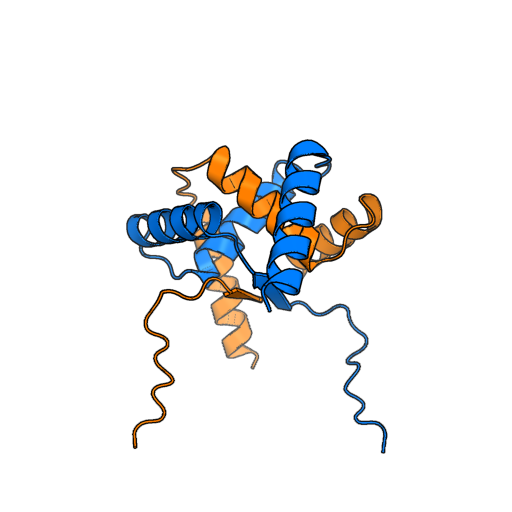1 13 ? 5.066 -7.707 6.559 1 93.25 13 THR B C 1
ATOM 741 O O . THR B 1 13 ? 6.121 -8.25 6.215 1 93.25 13 THR B O 1
ATOM 744 N N . VAL B 1 14 ? 4.766 -6.488 6.234 1 93.75 14 VAL B N 1
ATOM 745 C CA . VAL B 1 14 ? 5.691 -5.633 5.5 1 93.75 14 VAL B CA 1
ATOM 746 C C . VAL B 1 14 ? 5.73 -4.246 6.141 1 93.75 14 VAL B C 1
ATOM 748 O O . VAL B 1 14 ? 4.695 -3.707 6.535 1 93.75 14 VAL B O 1
ATOM 751 N N . SER B 1 15 ? 6.902 -3.734 6.352 1 93.44 15 SER B N 1
ATOM 752 C CA . SER B 1 15 ? 7.121 -2.379 6.848 1 93.44 15 SER B CA 1
ATOM 753 C C . SER B 1 15 ? 7.707 -1.483 5.762 1 93.44 15 SER B C 1
ATOM 755 O O . SER B 1 15 ? 8.719 -1.828 5.141 1 93.44 15 SER B O 1
ATOM 757 N N . VAL B 1 16 ? 7.066 -0.348 5.539 1 93.25 16 VAL B N 1
ATOM 758 C CA . VAL B 1 16 ? 7.504 0.498 4.434 1 93.25 16 VAL B CA 1
ATOM 759 C C . VAL B 1 16 ? 7.688 1.934 4.922 1 93.25 16 VAL B C 1
ATOM 761 O O . VAL B 1 16 ? 6.934 2.408 5.773 1 93.25 16 VAL B O 1
ATOM 764 N N . TYR B 1 17 ? 8.703 2.545 4.422 1 92.69 17 TYR B N 1
ATOM 765 C CA . TYR B 1 17 ? 8.93 3.977 4.594 1 92.69 17 TYR B CA 1
ATOM 766 C C . TYR B 1 17 ? 8.32 4.766 3.443 1 92.69 17 TYR B C 1
ATOM 768 O O . TYR B 1 17 ? 8.539 4.438 2.273 1 92.69 17 TYR B O 1
ATOM 776 N N . LEU B 1 18 ? 7.539 5.773 3.807 1 92.25 18 LEU B N 1
ATOM 777 C CA . LEU B 1 18 ? 6.887 6.586 2.789 1 92.25 18 LEU B CA 1
ATOM 778 C C . LEU B 1 18 ? 7.523 7.969 2.707 1 92.25 18 LEU B C 1
ATOM 780 O O . LEU B 1 18 ? 7.859 8.562 3.732 1 92.25 18 LEU B O 1
ATOM 784 N N . ASP B 1 19 ? 7.727 8.383 1.44 1 90.62 19 ASP B N 1
ATOM 785 C CA . ASP B 1 19 ? 8.195 9.75 1.292 1 90.62 19 ASP B CA 1
ATOM 786 C C . ASP B 1 19 ? 7.156 10.75 1.799 1 90.62 19 ASP B C 1
ATOM 788 O O . ASP B 1 19 ? 6.004 10.383 2.041 1 90.62 19 ASP B O 1
ATOM 792 N N . GLU B 1 20 ? 7.594 11.945 1.902 1 90.69 20 GLU B N 1
ATOM 793 C CA . GLU B 1 20 ? 6.738 12.969 2.504 1 90.69 20 GLU B CA 1
ATOM 794 C C . GLU B 1 20 ? 5.438 13.125 1.726 1 90.69 20 GLU B C 1
ATOM 796 O O . GLU B 1 20 ? 4.355 13.18 2.316 1 90.69 20 GLU B O 1
ATOM 801 N N . ASP B 1 21 ? 5.5 13.234 0.383 1 92.06 21 ASP B N 1
ATOM 802 C CA . ASP B 1 21 ? 4.316 13.422 -0.45 1 92.06 21 ASP B CA 1
ATOM 803 C C . ASP B 1 21 ? 3.352 12.25 -0.313 1 92.06 21 ASP B C 1
ATOM 805 O O . ASP B 1 21 ? 2.15 12.445 -0.11 1 92.06 21 ASP B O 1
ATOM 809 N N . THR B 1 22 ? 3.838 11.086 -0.446 1 93.88 22 THR B N 1
ATOM 810 C CA . THR B 1 22 ? 3.02 9.883 -0.339 1 93.88 22 THR B CA 1
ATOM 811 C C . THR B 1 22 ? 2.408 9.766 1.055 1 93.88 22 THR B C 1
ATOM 813 O O . THR B 1 22 ? 1.237 9.414 1.196 1 93.88 22 THR B O 1
ATOM 816 N N . ASN B 1 23 ? 3.195 9.984 2.07 1 93.75 23 ASN B N 1
ATOM 817 C CA . ASN B 1 23 ? 2.703 9.953 3.443 1 93.75 23 ASN B CA 1
ATOM 818 C C . ASN B 1 23 ? 1.569 10.953 3.654 1 93.75 23 ASN B C 1
ATOM 820 O O . ASN B 1 23 ? 0.571 10.641 4.305 1 93.75 23 ASN B O 1
ATOM 824 N N . ASN B 1 24 ? 1.758 12.125 3.104 1 94.5 24 ASN B N 1
ATOM 825 C CA . ASN B 1 24 ? 0.725 13.148 3.23 1 94.5 24 ASN B CA 1
ATOM 826 C C . ASN B 1 24 ? -0.576 12.719 2.559 1 94.5 24 ASN B C 1
ATOM 828 O O . ASN B 1 24 ? -1.661 12.938 3.098 1 94.5 24 ASN B O 1
ATOM 832 N N . ARG B 1 25 ? -0.435 12.156 1.396 1 95.25 25 ARG B N 1
ATOM 833 C CA . ARG B 1 25 ? -1.613 11.656 0.699 1 95.25 25 ARG B CA 1
ATOM 834 C C . ARG B 1 25 ? -2.307 10.57 1.512 1 95.25 25 ARG B C 1
ATOM 836 O O . ARG B 1 25 ? -3.537 10.516 1.571 1 95.25 25 ARG B O 1
ATOM 843 N N . LEU B 1 26 ? -1.535 9.742 2.123 1 95.25 26 LEU B N 1
ATOM 844 C CA . LEU B 1 26 ? -2.08 8.672 2.945 1 95.25 26 LEU B CA 1
ATOM 845 C C . LEU B 1 26 ? -2.781 9.234 4.18 1 95.25 26 LEU B C 1
ATOM 847 O O . LEU B 1 26 ? -3.861 8.766 4.551 1 95.25 26 LEU B O 1
ATOM 851 N N . ILE B 1 27 ? -2.182 10.195 4.801 1 94.56 27 ILE B N 1
ATOM 852 C CA . ILE B 1 27 ? -2.75 10.82 5.988 1 94.56 27 ILE B CA 1
ATOM 853 C C . ILE B 1 27 ? -4.078 11.484 5.633 1 94.56 27 ILE B C 1
ATOM 855 O O . ILE B 1 27 ? -5.062 11.352 6.363 1 94.56 27 ILE B O 1
ATOM 859 N N . ARG B 1 28 ? -4.094 12.172 4.531 1 94.5 28 ARG B N 1
ATOM 860 C CA . ARG B 1 28 ? -5.328 12.805 4.082 1 94.5 28 ARG B CA 1
ATOM 861 C C . ARG B 1 28 ? -6.41 11.766 3.809 1 94.5 28 ARG B C 1
ATOM 863 O O . ARG B 1 28 ? -7.574 11.961 4.16 1 94.5 28 ARG B O 1
ATOM 870 N N . ALA B 1 29 ? -6.031 10.719 3.174 1 94.5 29 ALA B N 1
ATOM 871 C CA . ALA B 1 29 ? -6.965 9.641 2.846 1 94.5 29 ALA B CA 1
ATOM 872 C C . ALA B 1 29 ? -7.535 9.008 4.109 1 94.5 29 ALA B C 1
ATOM 874 O O . ALA B 1 29 ? -8.742 8.781 4.203 1 94.5 29 ALA B O 1
ATOM 875 N N . LYS B 1 30 ? -6.66 8.734 5.059 1 92.94 30 LYS B N 1
ATOM 876 C CA . LYS B 1 30 ? -7.141 8.094 6.281 1 92.94 30 LYS B CA 1
ATOM 877 C C . LYS B 1 30 ? -8.031 9.031 7.082 1 92.94 30 LYS B C 1
ATOM 879 O O . LYS B 1 30 ? -8.992 8.594 7.727 1 92.94 30 LYS B O 1
ATOM 884 N N . ASP B 1 31 ? -7.715 10.32 7.055 1 92.56 31 ASP B N 1
ATOM 885 C CA . ASP B 1 31 ? -8.539 11.305 7.762 1 92.56 31 ASP B CA 1
ATOM 886 C C . ASP B 1 31 ? -9.93 11.406 7.137 1 92.56 31 ASP B C 1
ATOM 888 O O . ASP B 1 31 ? -10.922 11.531 7.848 1 92.56 31 ASP B O 1
ATOM 892 N N . ARG B 1 32 ? -9.992 11.305 5.91 1 91.69 32 ARG B N 1
ATOM 893 C CA . ARG B 1 32 ? -11.266 11.383 5.195 1 91.69 32 ARG B CA 1
ATOM 894 C C . ARG B 1 32 ? -12.094 10.117 5.422 1 91.69 32 ARG B C 1
ATOM 896 O O . ARG B 1 32 ? -13.305 10.195 5.656 1 91.69 32 ARG B O 1
ATOM 903 N N . SER B 1 33 ? -11.516 8.992 5.375 1 90.25 33 SER B N 1
ATOM 904 C CA . SER B 1 33 ? -12.195 7.703 5.488 1 90.25 33 SER B CA 1
ATOM 905 C C . SER B 1 33 ? -12.5 7.367 6.945 1 90.25 33 SER B C 1
ATOM 907 O O . SER B 1 33 ? -13.375 6.551 7.227 1 90.25 33 SER B O 1
ATOM 909 N N . GLY B 1 34 ? -11.68 7.926 7.922 1 90.56 34 GLY B N 1
ATOM 910 C CA . GLY B 1 34 ? -11.797 7.578 9.328 1 90.56 34 GLY B CA 1
ATOM 911 C C . GLY B 1 34 ? -11.078 6.297 9.695 1 90.56 34 GLY B C 1
AT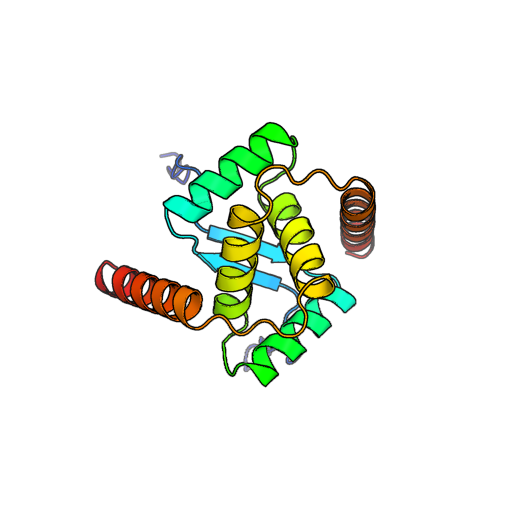OM 912 O O . GLY B 1 34 ? -11.234 5.777 10.797 1 90.56 34 GLY B O 1
ATOM 913 N N . ARG B 1 35 ? -10.305 5.777 8.75 1 91.56 35 ARG B N 1
ATOM 914 C CA . ARG B 1 35 ? -9.562 4.543 8.977 1 91.56 35 ARG B CA 1
ATOM 915 C C . ARG B 1 35 ? -8.172 4.832 9.539 1 91.56 35 ARG B C 1
ATOM 917 O O . ARG B 1 35 ? -7.691 5.961 9.453 1 91.56 35 ARG B O 1
ATOM 924 N N . SER B 1 36 ? -7.633 3.789 10.141 1 91.5 36 SER B N 1
ATOM 925 C CA . SER B 1 36 ? -6.234 3.906 10.547 1 91.5 36 SER B CA 1
ATOM 926 C C . SER B 1 36 ? -5.305 3.889 9.336 1 91.5 36 SER B C 1
ATOM 928 O O . SER B 1 36 ? -5.684 3.418 8.266 1 91.5 36 SER B O 1
ATOM 930 N N . LYS B 1 37 ? -4.105 4.379 9.555 1 92.81 37 LYS B N 1
ATOM 931 C CA . LYS B 1 37 ? -3.084 4.359 8.516 1 92.81 37 LYS B CA 1
ATOM 932 C C . LYS B 1 37 ? -2.867 2.941 7.984 1 92.81 37 LYS B C 1
ATOM 934 O O . LYS B 1 37 ? -2.779 2.732 6.773 1 92.81 37 LYS B O 1
ATOM 939 N N . THR B 1 38 ? -2.867 1.98 8.875 1 93.44 38 THR B N 1
ATOM 940 C CA . THR B 1 38 ? -2.6 0.581 8.562 1 93.44 38 THR B CA 1
ATOM 941 C C . THR B 1 38 ? -3.707 0.001 7.691 1 93.44 38 THR B C 1
ATOM 943 O O . THR B 1 38 ? -3.434 -0.642 6.676 1 93.44 38 THR B O 1
ATOM 946 N N . ILE B 1 39 ? -4.934 0.228 8.062 1 93.5 39 ILE B N 1
ATOM 947 C CA . ILE B 1 39 ? -6.074 -0.297 7.316 1 93.5 39 ILE B CA 1
ATOM 948 C C . ILE B 1 39 ? -6.137 0.352 5.938 1 93.5 39 ILE B C 1
ATOM 950 O O . ILE B 1 39 ? -6.43 -0.315 4.941 1 93.5 39 ILE B O 1
ATOM 954 N N . GLU B 1 40 ? -5.863 1.687 5.836 1 95 40 GLU B N 1
ATOM 955 C CA . GLU B 1 40 ? -5.859 2.412 4.57 1 95 40 GLU B CA 1
ATOM 956 C C . GLU B 1 40 ? -4.852 1.808 3.594 1 95 40 GLU B C 1
ATOM 958 O O . GLU B 1 40 ? -5.168 1.591 2.422 1 95 40 GLU B O 1
ATOM 963 N N . VAL B 1 41 ? -3.688 1.458 4.059 1 95.81 41 VAL B N 1
ATOM 964 C CA . VAL B 1 41 ? -2.648 0.868 3.221 1 95.81 41 VAL B CA 1
ATOM 965 C C . VAL B 1 41 ? -3.096 -0.509 2.736 1 95.81 41 VAL B C 1
ATOM 967 O O . VAL B 1 41 ? -2.947 -0.838 1.557 1 95.81 41 VAL B O 1
ATOM 970 N N . GLN B 1 42 ? -3.721 -1.309 3.639 1 95.5 42 GLN B N 1
ATOM 971 C CA . GLN B 1 42 ? -4.164 -2.658 3.303 1 95.5 42 GLN B CA 1
ATOM 972 C C . GLN B 1 42 ? -5.199 -2.635 2.184 1 95.5 42 GLN B C 1
ATOM 974 O O . GLN B 1 42 ? -5.094 -3.391 1.216 1 95.5 42 GLN B O 1
ATOM 979 N N . ILE B 1 43 ? -6.125 -1.729 2.277 1 95.44 43 ILE B N 1
ATOM 980 C CA . ILE B 1 43 ? -7.238 -1.657 1.338 1 95.44 43 ILE B CA 1
ATOM 981 C C . ILE B 1 43 ? -6.734 -1.191 -0.026 1 95.44 43 ILE B C 1
ATOM 983 O O . ILE B 1 43 ? -7.09 -1.767 -1.057 1 95.44 43 ILE B O 1
ATOM 987 N N . ARG B 1 44 ? -5.957 -0.21 -0.052 1 96.75 44 ARG B N 1
ATOM 988 C CA . ARG B 1 44 ? -5.477 0.366 -1.305 1 96.75 44 ARG B CA 1
ATOM 989 C C . ARG B 1 44 ? -4.504 -0.578 -2.006 1 96.75 44 ARG B C 1
ATOM 991 O O . ARG B 1 44 ? -4.543 -0.721 -3.23 1 96.75 44 ARG B O 1
ATOM 998 N N . LEU B 1 45 ? -3.654 -1.192 -1.222 1 96 45 LEU B N 1
ATOM 999 C CA . LEU B 1 45 ? -2.729 -2.166 -1.787 1 96 45 LEU B CA 1
ATOM 1000 C C . LEU B 1 45 ? -3.48 -3.352 -2.381 1 96 45 LEU B C 1
ATOM 1002 O O . LEU B 1 45 ? -3.17 -3.799 -3.488 1 96 45 LEU B O 1
ATOM 1006 N N . ARG B 1 46 ? -4.457 -3.877 -1.67 1 95.25 46 ARG B N 1
ATOM 1007 C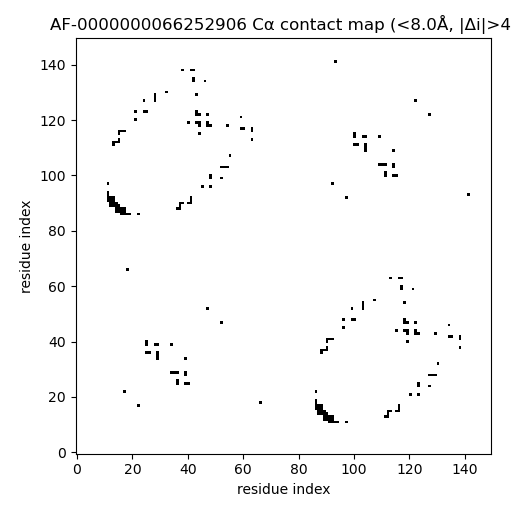 CA . ARG B 1 46 ? -5.27 -4.992 -2.139 1 95.25 46 ARG B CA 1
ATOM 1008 C C . ARG B 1 46 ? -5.98 -4.645 -3.441 1 95.25 46 ARG B C 1
ATOM 1010 O O . ARG B 1 46 ? -5.988 -5.438 -4.383 1 95.25 46 ARG B O 1
ATOM 1017 N N . ASP B 1 47 ? -6.523 -3.48 -3.453 1 95.94 47 ASP B N 1
ATOM 1018 C CA . ASP B 1 47 ? -7.223 -3.049 -4.66 1 95.94 47 ASP B CA 1
ATOM 1019 C C . ASP B 1 47 ? -6.258 -2.904 -5.832 1 95.94 47 ASP B C 1
ATOM 1021 O O . ASP B 1 47 ? -6.57 -3.309 -6.957 1 95.94 47 ASP B O 1
ATOM 1025 N N . HIS B 1 48 ? -5.18 -2.293 -5.656 1 96.44 48 HIS B N 1
ATOM 1026 C CA . HIS B 1 48 ? -4.203 -2.098 -6.719 1 96.44 48 HIS B CA 1
ATOM 1027 C C . HIS B 1 48 ? -3.738 -3.434 -7.293 1 96.44 48 HIS B C 1
ATOM 1029 O O . HIS B 1 48 ? -3.623 -3.584 -8.508 1 96.44 48 HIS B O 1
ATOM 1035 N N . LEU B 1 49 ? -3.463 -4.387 -6.43 1 95.88 49 LEU B N 1
ATOM 1036 C CA . LEU B 1 49 ? -2.992 -5.699 -6.859 1 95.88 49 LEU B CA 1
ATOM 1037 C C . LEU B 1 49 ? -4.055 -6.414 -7.688 1 95.88 49 LEU B C 1
ATOM 1039 O O . LEU B 1 49 ? -3.727 -7.168 -8.609 1 95.88 49 LEU B O 1
ATOM 1043 N N . LYS B 1 50 ? -5.27 -6.168 -7.281 1 94 50 LYS B N 1
ATOM 1044 C CA . LYS B 1 50 ? -6.375 -6.785 -8.008 1 94 50 LYS B CA 1
ATOM 1045 C C . LYS B 1 50 ? -6.605 -6.094 -9.352 1 94 50 LYS B C 1
ATOM 1047 O O . LYS B 1 50 ? -6.812 -6.754 -10.367 1 94 50 LYS B O 1
ATOM 1052 N N . ARG B 1 51 ? -6.523 -4.797 -9.43 1 94.19 51 ARG B N 1
ATOM 1053 C CA . ARG B 1 51 ? -6.793 -4.02 -10.641 1 94.19 51 ARG B CA 1
ATOM 1054 C C . ARG B 1 51 ? -5.625 -4.094 -11.609 1 94.19 51 ARG B C 1
ATOM 1056 O O . ARG B 1 51 ? -5.82 -4.098 -12.828 1 94.19 51 ARG B O 1
ATOM 1063 N N . PHE B 1 52 ? -4.449 -4.062 -11.023 1 94.56 52 PHE B N 1
ATOM 1064 C CA . PHE B 1 52 ? -3.242 -3.996 -11.844 1 94.56 52 PHE B CA 1
ATOM 1065 C C . PHE B 1 52 ? -2.268 -5.102 -11.461 1 94.56 52 PHE B C 1
ATOM 1067 O O . PHE B 1 52 ? -1.188 -4.828 -10.93 1 94.56 52 PHE B O 1
ATOM 1074 N N . PRO B 1 53 ? -2.535 -6.316 -11.82 1 91.56 53 PRO B N 1
ATOM 1075 C CA . PRO B 1 53 ? -1.618 -7.402 -11.477 1 91.56 53 PRO B CA 1
ATOM 1076 C C . PRO B 1 53 ? -0.265 -7.277 -12.18 1 91.56 53 PRO B C 1
ATOM 1078 O O . PRO B 1 53 ? 0.771 -7.586 -11.578 1 91.56 53 PRO B O 1
ATOM 1081 N N . ASP B 1 54 ? -0.322 -6.812 -13.438 1 89.88 54 ASP B N 1
ATOM 1082 C CA . ASP B 1 54 ? 0.904 -6.574 -14.195 1 89.88 54 ASP B CA 1
ATOM 1083 C C . ASP B 1 54 ? 1.29 -5.098 -14.164 1 89.88 54 ASP B C 1
ATOM 1085 O O . ASP B 1 54 ? 1.007 -4.355 -15.109 1 89.88 54 ASP B O 1
ATOM 1089 N N . PHE B 1 55 ? 1.878 -4.723 -13.102 1 89.75 55 PHE B N 1
ATOM 1090 C CA . PHE B 1 55 ? 2.205 -3.314 -12.898 1 89.75 55 PHE B CA 1
ATOM 1091 C C . PHE B 1 55 ? 3.709 -3.09 -13 1 89.75 55 PHE B C 1
ATOM 1093 O O . PHE B 1 55 ? 4.461 -3.5 -12.117 1 89.75 55 PHE B O 1
ATOM 1100 N N . TYR B 1 56 ? 4.113 -2.539 -14.203 1 83.62 56 TYR B N 1
ATOM 1101 C CA . TYR B 1 56 ? 5.516 -2.211 -14.453 1 83.62 56 TYR B CA 1
ATOM 1102 C C . TYR B 1 56 ? 5.68 -0.728 -14.758 1 83.62 56 TYR B C 1
ATOM 1104 O O . TYR B 1 56 ? 5.383 -0.282 -15.875 1 83.62 56 TYR B O 1
ATOM 1112 N N . ASN B 1 57 ? 5.707 0.092 -13.828 1 82.94 57 ASN B N 1
ATOM 1113 C CA . ASN B 1 57 ? 5.949 1.52 -14.008 1 82.94 57 ASN B CA 1
ATOM 1114 C C . ASN B 1 57 ? 7.387 1.893 -13.664 1 82.94 57 ASN B C 1
ATOM 1116 O O . ASN B 1 57 ? 7.711 2.117 -12.5 1 82.94 57 ASN B O 1
ATOM 1120 N N . GLU B 1 58 ? 8.141 2.031 -14.641 1 84.31 58 GLU B N 1
ATOM 1121 C CA . GLU B 1 58 ? 9.562 2.297 -14.461 1 84.31 58 GLU B CA 1
ATOM 1122 C C . GLU B 1 58 ? 9.789 3.666 -13.82 1 84.31 58 GLU B C 1
ATOM 1124 O O . GLU B 1 58 ? 10.703 3.836 -13.016 1 84.31 58 GLU B O 1
ATOM 1129 N N . GLU B 1 59 ? 8.953 4.621 -14.25 1 87.56 59 GLU B N 1
ATOM 1130 C CA . GLU B 1 59 ? 9.109 5.977 -13.727 1 87.56 59 GLU B CA 1
ATOM 1131 C C . GLU B 1 59 ? 8.914 6.008 -12.211 1 87.56 59 GLU B C 1
ATOM 1133 O O . GLU B 1 59 ? 9.734 6.582 -11.492 1 87.56 59 GLU B O 1
ATOM 1138 N N . ILE B 1 60 ? 7.871 5.445 -11.82 1 88.38 60 ILE B N 1
ATOM 1139 C CA . ILE B 1 60 ? 7.59 5.426 -10.391 1 88.38 60 ILE B CA 1
ATOM 1140 C C . ILE B 1 60 ? 8.68 4.645 -9.664 1 88.38 60 ILE B C 1
ATOM 1142 O O . ILE B 1 60 ? 9.117 5.039 -8.578 1 88.38 60 ILE B O 1
ATOM 1146 N N . PHE B 1 61 ? 9.148 3.629 -10.25 1 91 61 PHE B N 1
ATOM 1147 C CA . PHE B 1 61 ? 10.211 2.824 -9.656 1 91 61 PHE B CA 1
ATOM 1148 C C . PHE B 1 61 ? 11.477 3.654 -9.469 1 91 61 PHE B C 1
ATOM 1150 O O . PHE B 1 61 ? 12.086 3.631 -8.398 1 91 61 PHE B O 1
ATOM 1157 N N . ARG B 1 62 ? 11.836 4.344 -10.391 1 89.88 62 ARG B N 1
ATOM 1158 C CA . ARG B 1 62 ? 13.031 5.176 -10.312 1 89.88 62 ARG B CA 1
ATOM 1159 C C . ARG B 1 62 ? 12.898 6.227 -9.219 1 89.88 62 ARG B C 1
ATOM 1161 O O . ARG B 1 62 ? 13.859 6.504 -8.5 1 89.88 62 ARG B O 1
ATOM 1168 N N . GLU B 1 63 ? 11.75 6.785 -9.156 1 89.31 63 GLU B N 1
ATOM 1169 C CA . GLU B 1 63 ? 11.516 7.793 -8.133 1 89.31 63 GLU B CA 1
ATOM 1170 C C . GLU B 1 63 ? 11.664 7.207 -6.734 1 89.31 63 GLU B C 1
ATOM 1172 O O . GLU B 1 63 ? 12.266 7.828 -5.855 1 89.31 63 GLU B O 1
ATOM 1177 N N . VAL B 1 64 ? 11.172 6.008 -6.582 1 91.06 64 VAL B N 1
ATOM 1178 C CA . VAL B 1 64 ? 11.203 5.359 -5.273 1 91.06 64 VAL B CA 1
ATOM 1179 C C . VAL B 1 64 ? 12.641 4.984 -4.922 1 91.06 64 VAL B C 1
ATOM 1181 O O . VAL B 1 64 ? 13.078 5.18 -3.785 1 91.06 64 VAL B O 1
ATOM 1184 N N . ILE B 1 65 ? 13.383 4.523 -5.852 1 90.19 65 ILE B N 1
ATOM 1185 C CA . ILE B 1 65 ? 14.766 4.121 -5.621 1 90.19 65 ILE B CA 1
ATOM 1186 C C . ILE B 1 65 ? 15.609 5.348 -5.289 1 90.19 65 ILE B C 1
ATOM 1188 O O . ILE B 1 65 ? 16.453 5.305 -4.383 1 90.19 65 ILE B O 1
ATOM 1192 N N . GLU B 1 66 ? 15.352 6.324 -6.031 1 89.44 66 GLU B N 1
ATOM 1193 C CA . GLU B 1 66 ? 16.078 7.562 -5.781 1 89.44 66 GLU B CA 1
ATOM 1194 C C . GLU B 1 66 ? 15.797 8.102 -4.383 1 89.44 66 GLU B C 1
ATOM 1196 O O . GLU B 1 66 ? 16.703 8.594 -3.705 1 89.44 66 GLU B O 1
ATOM 1201 N N . GLU B 1 67 ? 14.57 8.07 -3.988 1 87.19 67 GLU B N 1
ATOM 1202 C CA . GLU B 1 67 ? 14.18 8.555 -2.668 1 87.19 67 GLU B CA 1
ATOM 1203 C C . GLU B 1 67 ? 14.789 7.695 -1.562 1 87.19 67 GLU B C 1
ATOM 1205 O O . GLU B 1 67 ? 15.219 8.219 -0.531 1 87.19 67 GLU B O 1
ATOM 1210 N N . ASN B 1 68 ? 14.836 6.441 -1.794 1 84.5 68 ASN B N 1
ATOM 1211 C CA . ASN B 1 68 ? 15.414 5.535 -0.806 1 84.5 68 ASN B CA 1
ATOM 1212 C C . ASN B 1 68 ? 16.922 5.75 -0.665 1 84.5 68 ASN B C 1
ATOM 1214 O O . ASN B 1 68 ? 17.453 5.664 0.439 1 84.5 68 ASN B O 1
ATOM 1218 N N . GLU B 1 69 ? 17.5 5.914 -1.752 1 83.69 69 GLU B N 1
ATOM 1219 C CA . GLU B 1 69 ? 18.938 6.164 -1.741 1 83.69 69 GLU B CA 1
ATOM 1220 C C . GLU B 1 69 ? 19.266 7.488 -1.052 1 83.69 69 GLU B C 1
ATOM 1222 O O . GLU B 1 69 ? 20.297 7.609 -0.387 1 83.69 69 GLU B O 1
ATOM 1227 N N . SER B 1 70 ? 18.391 8.344 -1.256 1 78.62 70 SER B N 1
ATOM 1228 C CA . SER B 1 70 ? 18.578 9.648 -0.633 1 78.62 70 SER B CA 1
ATOM 1229 C C . SER B 1 70 ? 18.375 9.578 0.876 1 78.62 70 SER B C 1
ATOM 1231 O O . SER B 1 70 ? 19 10.328 1.63 1 78.62 70 SER B O 1
ATOM 1233 N N . THR B 1 71 ? 17.469 8.82 1.324 1 71.25 71 THR B N 1
ATOM 1234 C CA . THR B 1 71 ? 17.203 8.688 2.752 1 71.25 71 THR B CA 1
ATOM 1235 C C . THR B 1 71 ? 18.375 8.016 3.461 1 71.25 71 THR B C 1
ATOM 1237 O O . THR B 1 71 ? 18.766 8.43 4.559 1 71.25 71 THR B O 1
ATOM 1240 N N . PHE B 1 72 ? 18.891 7.043 2.877 1 65.06 72 PHE B N 1
ATOM 1241 C CA . PHE B 1 72 ? 20.047 6.383 3.477 1 65.06 72 PHE B CA 1
ATOM 1242 C C . PHE B 1 72 ? 21.25 7.309 3.482 1 65.06 72 PHE B C 1
ATOM 1244 O O . PHE B 1 72 ? 22.094 7.223 4.375 1 65.06 72 PHE B O 1
ATOM 1251 N N . LYS B 1 73 ? 21.297 8.148 2.525 1 60.75 73 LYS B N 1
ATOM 1252 C CA . LYS B 1 73 ? 22.406 9.094 2.523 1 60.75 73 LYS B CA 1
ATOM 1253 C C . LYS B 1 73 ? 22.219 10.172 3.59 1 60.75 73 LYS B C 1
ATOM 1255 O O . LYS B 1 73 ? 23.188 10.75 4.078 1 60.75 73 LYS B O 1
ATOM 1260 N N . GLU B 1 74 ? 20.984 10.398 3.869 1 52.16 74 GLU B N 1
ATOM 1261 C CA . GLU B 1 74 ? 20.75 11.438 4.871 1 5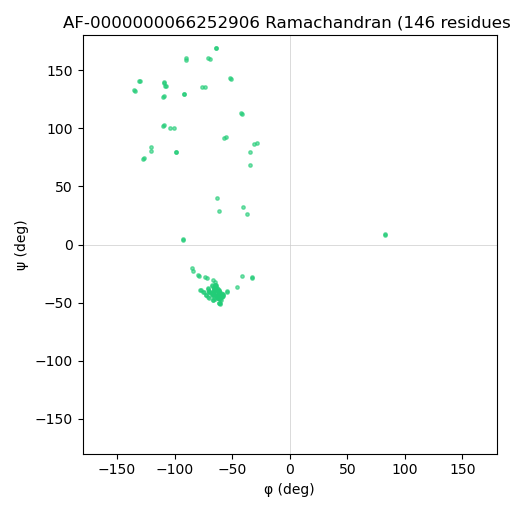2.16 74 GLU B CA 1
ATOM 1262 C C . GLU B 1 74 ? 20.844 10.875 6.281 1 52.16 74 GLU B C 1
ATOM 1264 O O . GLU B 1 74 ? 20.969 11.625 7.254 1 52.16 74 GLU B O 1
ATOM 1269 N N . LEU B 1 75 ? 20.688 9.523 6.305 1 48.5 75 LEU B N 1
ATOM 1270 C CA . LEU B 1 75 ? 20.922 8.961 7.629 1 48.5 75 LEU B CA 1
ATOM 1271 C C . LEU B 1 75 ? 22.422 8.742 7.859 1 48.5 75 LEU B C 1
ATOM 1273 O O . LEU B 1 75 ? 22.938 9.023 8.945 1 48.5 75 LEU B O 1
#

pLDDT: mean 83.24, std 18.32, range [28.67, 96.75]

Solvent-accessible surface area (backbone atoms only — not comparable to full-atom values): 8859 Å² total; per-residue (Å²): 131,74,76,78,67,68,65,78,61,81,68,45,59,50,64,38,79,44,55,70,68,55,38,50,53,48,52,52,42,16,64,72,73,70,44,50,69,48,57,46,50,51,47,48,40,48,50,37,50,68,76,42,61,85,73,83,55,65,69,57,46,50,53,52,52,52,51,52,54,49,49,64,69,70,101,129,74,77,76,69,64,68,74,59,82,70,46,57,52,66,39,76,42,54,70,69,54,38,49,52,48,51,52,41,17,65,72,72,71,44,52,68,50,57,47,50,50,46,46,39,47,49,36,49,68,76,42,64,85,72,82,56,65,68,56,47,51,53,52,51,52,52,53,54,48,49,61,69,71,100

Organism: Escherichia coli (NCBI:txid562)